Protein AF-R7I950-F1 (afdb_monomer_lite)

Secondary structure (DSSP, 8-state):
-PPPHHHHHHHHHHHHHHHHHH-GGGHHHHS--S-TT---HHHHHHHHTTS---HHHHHHHTT--HHHHHHHHTTT-SS-HHHHHHHHHHHHHHHHHHHTT-SSHHHHHHHHHHHHSS-HHHHTS-------

Foldseek 3Di:
DPDDPVVVVVVVVVVVVVVVVVDVVCCCVVPVPDPPQQDPLVVLCVVPLVPPDDCCRSQVVRVHGSVRSQVVVVVVDVDGSVVVSVVVVVVVLQVVCVVVVHPDSVVVQVVVCVVPVDGSVVVVDDDPDPDD

Sequence (132 aa):
MKPLAEWIELKEREALLCLLTMSPRFYPTLFDFSSPWKIDLLAFMEANFREDLTLEEFASYTGRSLATFKRDFAKISPLTPEKWLLAEDHRKVSDVYLEAGFRNRSHFSTTFRKRYGVTPAEAGREPESVSF

Radius of gyration: 26.27 Å; chains: 1; bounding box: 64×29×71 Å

pLDDT: mean 80.82, std 13.74, range [37.25, 94.62]

Structure (mmCIF, N/CA/C/O backbone):
data_AF-R7I950-F1
#
_entry.id   AF-R7I950-F1
#
loop_
_atom_site.group_PDB
_atom_site.id
_atom_site.type_symbol
_atom_site.label_atom_id
_atom_site.label_alt_id
_atom_site.label_comp_id
_atom_site.label_asym_id
_atom_site.label_entity_id
_atom_site.label_seq_id
_atom_site.pdbx_PDB_ins_code
_atom_site.Cartn_x
_atom_site.Cartn_y
_atom_site.Cartn_z
_atom_site.occupancy
_atom_site.B_iso_or_equiv
_atom_site.auth_seq_id
_atom_site.auth_comp_id
_atom_site.auth_asym_id
_atom_site.auth_atom_id
_atom_site.pdbx_PDB_model_num
ATOM 1 N N . MET A 1 1 ? 37.430 3.804 -26.944 1.00 62.44 1 MET A N 1
ATOM 2 C CA . MET A 1 1 ? 36.605 4.181 -28.111 1.00 62.44 1 MET A CA 1
ATOM 3 C C . MET A 1 1 ? 35.160 3.881 -27.746 1.00 62.44 1 MET A C 1
ATOM 5 O O . MET A 1 1 ? 34.881 2.741 -27.401 1.00 62.44 1 MET A O 1
ATOM 9 N N . LYS A 1 2 ? 34.284 4.888 -27.671 1.00 62.94 2 LYS A N 1
ATOM 10 C CA . LYS A 1 2 ? 32.861 4.664 -27.364 1.00 62.94 2 LYS A CA 1
ATOM 11 C C . LYS A 1 2 ? 32.219 4.061 -28.626 1.00 62.94 2 LYS A C 1
ATOM 13 O O . LYS A 1 2 ? 32.493 4.608 -29.696 1.00 62.94 2 LYS A O 1
ATOM 18 N N . PRO A 1 3 ? 31.469 2.948 -28.551 1.00 69.31 3 PRO A N 1
ATOM 19 C CA . PRO A 1 3 ? 30.866 2.370 -29.747 1.00 69.31 3 PRO A CA 1
ATOM 20 C C . PRO A 1 3 ? 29.923 3.389 -30.393 1.00 69.31 3 PRO A C 1
ATOM 22 O O . PRO A 1 3 ? 29.256 4.147 -29.684 1.00 69.31 3 PRO A O 1
ATOM 25 N N . LEU A 1 4 ? 29.901 3.431 -31.726 1.00 83.00 4 LEU A N 1
ATOM 26 C CA . LEU A 1 4 ? 28.976 4.285 -32.467 1.00 83.00 4 LEU A CA 1
ATOM 27 C C . LEU A 1 4 ? 27.542 3.849 -32.133 1.00 83.00 4 LEU A C 1
ATOM 29 O O . LEU A 1 4 ? 27.271 2.649 -32.099 1.00 83.00 4 LEU A O 1
ATOM 33 N N . ALA A 1 5 ? 26.642 4.798 -31.869 1.00 84.12 5 ALA A N 1
ATOM 34 C CA . ALA A 1 5 ? 25.273 4.507 -31.430 1.00 84.12 5 ALA A CA 1
ATOM 35 C C . ALA A 1 5 ? 24.535 3.558 -32.393 1.00 84.12 5 ALA A C 1
ATOM 37 O O . ALA A 1 5 ? 23.886 2.618 -31.948 1.00 84.12 5 ALA A O 1
ATOM 38 N N . GLU A 1 6 ? 24.755 3.727 -33.698 1.00 86.31 6 GLU A N 1
ATOM 39 C CA . GLU A 1 6 ? 24.222 2.855 -34.754 1.00 86.31 6 GLU A CA 1
ATOM 40 C C . GLU A 1 6 ? 24.645 1.387 -34.587 1.00 86.31 6 GLU A C 1
ATOM 42 O O . GLU A 1 6 ? 23.884 0.465 -34.868 1.00 86.31 6 GLU A O 1
ATOM 47 N N . TRP A 1 7 ? 25.864 1.153 -34.097 1.00 89.62 7 TRP A N 1
ATOM 48 C CA . TRP A 1 7 ? 26.398 -0.191 -33.884 1.00 89.62 7 T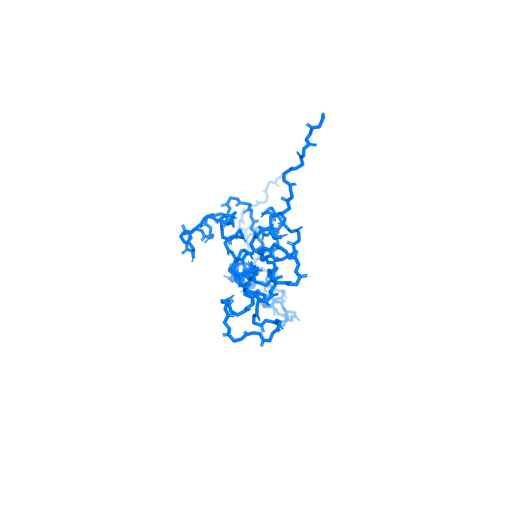RP A CA 1
ATOM 49 C C . TRP A 1 7 ? 25.753 -0.873 -32.677 1.00 89.62 7 TRP A C 1
ATOM 51 O O . TRP A 1 7 ? 25.539 -2.083 -32.688 1.00 89.62 7 TRP A O 1
ATOM 61 N N . ILE A 1 8 ? 25.437 -0.095 -31.640 1.00 91.31 8 ILE A N 1
ATOM 62 C CA . ILE A 1 8 ? 24.722 -0.578 -30.455 1.00 91.31 8 ILE A CA 1
ATOM 63 C C . ILE A 1 8 ? 23.283 -0.920 -30.839 1.00 91.31 8 ILE A C 1
ATOM 65 O O . ILE A 1 8 ? 22.847 -2.037 -30.585 1.00 91.31 8 ILE A O 1
ATOM 69 N N . GLU A 1 9 ? 22.593 -0.013 -31.530 1.00 91.94 9 GLU A N 1
ATOM 70 C CA . GLU A 1 9 ? 21.208 -0.209 -31.969 1.00 91.94 9 GLU A CA 1
ATOM 71 C C . GLU A 1 9 ? 21.065 -1.446 -32.870 1.00 91.94 9 GLU A C 1
ATOM 73 O O . GLU A 1 9 ? 20.154 -2.262 -32.700 1.00 91.94 9 GLU A O 1
ATOM 78 N N . LEU A 1 10 ? 22.019 -1.645 -33.787 1.00 94.50 10 LEU A N 1
ATOM 79 C CA . LEU A 1 10 ? 22.074 -2.844 -34.618 1.00 94.50 10 LEU A CA 1
ATOM 80 C C . LEU A 1 10 ? 22.183 -4.116 -33.765 1.00 94.50 10 LEU A C 1
ATOM 82 O O . LEU A 1 10 ? 21.439 -5.074 -33.982 1.00 94.50 10 LEU A O 1
ATOM 86 N N . LYS A 1 11 ? 23.094 -4.130 -32.785 1.00 93.12 11 LYS A N 1
ATOM 87 C CA . LYS A 1 11 ? 23.323 -5.303 -31.933 1.00 93.12 11 LYS A CA 1
ATOM 88 C C . LYS A 1 11 ? 22.171 -5.585 -30.979 1.00 93.12 11 LYS A C 1
ATOM 90 O O . LYS A 1 11 ? 21.858 -6.752 -30.753 1.00 93.12 11 LYS A O 1
ATOM 95 N N . GLU A 1 12 ? 21.503 -4.554 -30.479 1.00 92.69 12 GLU A N 1
ATOM 96 C CA . GLU A 1 12 ? 20.283 -4.696 -29.683 1.00 92.69 12 GLU A CA 1
ATOM 97 C C . GLU A 1 12 ? 19.174 -5.365 -30.496 1.00 92.69 12 GLU A C 1
ATOM 99 O O . GLU A 1 12 ? 18.567 -6.344 -30.053 1.00 92.69 12 GLU A O 1
ATOM 104 N N . ARG A 1 13 ? 18.951 -4.895 -31.726 1.00 92.88 13 ARG A N 1
ATOM 105 C CA . ARG A 1 13 ? 17.914 -5.443 -32.601 1.00 92.88 13 ARG A CA 1
ATOM 106 C C . ARG A 1 13 ? 18.198 -6.889 -33.009 1.00 92.88 13 ARG A C 1
ATOM 108 O O . ARG A 1 13 ? 17.282 -7.711 -32.988 1.00 92.88 13 ARG A O 1
ATOM 115 N N . GLU A 1 14 ? 19.449 -7.214 -33.338 1.00 94.38 14 GLU A N 1
ATOM 116 C CA . GLU A 1 14 ? 19.874 -8.594 -33.616 1.00 94.38 14 GLU A CA 1
ATOM 117 C C . GLU A 1 14 ? 19.635 -9.508 -32.408 1.00 94.38 14 GLU A C 1
ATOM 119 O O . GLU A 1 14 ? 19.060 -10.586 -32.556 1.00 94.38 14 GLU A O 1
ATOM 124 N N . ALA A 1 15 ? 20.016 -9.072 -31.204 1.00 92.81 15 ALA A N 1
ATOM 125 C CA . ALA A 1 15 ? 19.840 -9.858 -29.987 1.00 92.81 15 ALA A CA 1
ATOM 126 C C . ALA A 1 15 ? 18.359 -10.146 -29.690 1.00 92.81 15 ALA A C 1
ATOM 128 O O . ALA A 1 15 ? 18.003 -11.288 -29.394 1.00 92.81 15 ALA A O 1
ATOM 129 N N . LEU A 1 16 ? 17.485 -9.143 -29.827 1.00 92.38 16 LEU A N 1
ATOM 130 C CA . LEU A 1 16 ? 16.042 -9.309 -29.633 1.00 92.38 16 LEU A CA 1
ATOM 131 C C . LEU A 1 16 ? 15.439 -10.298 -30.638 1.00 92.38 16 LEU A C 1
ATOM 133 O O . LEU A 1 16 ? 14.677 -11.185 -30.248 1.00 92.38 16 LEU A O 1
ATOM 137 N N . LEU A 1 17 ? 15.809 -10.191 -31.917 1.00 92.12 17 LEU A N 1
ATOM 138 C CA . LEU A 1 17 ? 15.350 -11.114 -32.959 1.00 92.12 17 LEU A CA 1
ATOM 139 C C . LEU A 1 17 ? 15.834 -12.546 -32.707 1.00 92.12 17 LEU A C 1
ATOM 141 O O . LEU A 1 17 ? 15.052 -13.489 -32.843 1.00 92.12 17 LEU A O 1
ATOM 145 N N . CYS A 1 18 ? 17.088 -12.725 -32.291 1.00 94.25 18 CYS A N 1
ATOM 146 C CA . CYS A 1 18 ? 17.621 -14.034 -31.916 1.00 94.25 18 CYS A CA 1
ATOM 147 C C . CYS A 1 18 ? 16.820 -14.656 -30.766 1.00 94.25 18 CYS A C 1
ATOM 149 O O . CYS A 1 18 ? 16.380 -15.798 -30.868 1.00 94.25 18 CYS A O 1
ATOM 151 N N . LEU A 1 19 ? 16.559 -13.905 -29.694 1.00 92.00 19 LEU A N 1
ATOM 152 C CA . LEU A 1 19 ? 15.795 -14.415 -28.553 1.00 92.00 19 LEU A CA 1
ATOM 153 C C . LEU A 1 19 ? 14.363 -14.804 -28.947 1.00 92.00 19 LEU A C 1
ATOM 155 O O . LEU A 1 19 ? 13.894 -15.878 -28.573 1.00 92.00 19 LEU A O 1
ATOM 159 N N . LEU A 1 20 ? 13.693 -13.976 -29.751 1.00 89.44 20 LEU A N 1
ATOM 160 C CA . LEU A 1 20 ? 12.335 -14.247 -30.226 1.00 89.44 20 LEU A CA 1
ATOM 161 C C . LEU A 1 20 ? 12.238 -15.466 -31.148 1.00 89.44 20 LEU A C 1
ATOM 163 O O . LEU A 1 20 ? 11.268 -16.219 -31.075 1.00 89.44 20 LEU A O 1
ATOM 167 N N . THR A 1 21 ? 13.235 -15.664 -32.013 1.00 90.75 21 THR A N 1
ATOM 168 C CA . THR A 1 21 ? 13.270 -16.793 -32.958 1.00 90.75 21 THR A CA 1
ATOM 169 C C . THR A 1 21 ? 13.692 -18.099 -32.294 1.00 90.75 21 THR A C 1
ATOM 171 O O . THR A 1 21 ? 13.237 -19.164 -32.702 1.00 90.75 21 THR A O 1
ATOM 174 N N . MET A 1 22 ? 14.513 -18.038 -31.242 1.00 91.31 22 MET A N 1
ATOM 175 C CA . MET A 1 22 ? 14.948 -19.221 -30.499 1.00 91.31 22 MET A CA 1
ATOM 176 C C . MET A 1 22 ? 13.807 -19.904 -29.742 1.00 91.31 22 MET A C 1
ATOM 178 O O . MET A 1 22 ? 13.805 -21.129 -29.625 1.00 91.31 22 MET A O 1
ATOM 182 N N . SER A 1 23 ? 12.863 -19.147 -29.169 1.00 89.31 23 SER A N 1
ATOM 183 C CA . SER A 1 23 ? 11.715 -19.743 -28.481 1.00 89.31 23 SER A CA 1
ATOM 184 C C . SER A 1 23 ? 10.580 -18.744 -28.222 1.00 89.31 23 SER A C 1
ATOM 186 O O . SER A 1 23 ? 10.831 -17.669 -27.672 1.00 89.31 23 SER A O 1
ATOM 188 N N . PRO A 1 24 ? 9.309 -19.139 -28.443 1.00 83.12 24 PRO A N 1
ATOM 189 C CA . PRO A 1 24 ? 8.147 -18.326 -28.078 1.00 83.12 24 PRO A CA 1
ATOM 190 C C . PRO A 1 24 ? 8.076 -17.946 -26.590 1.00 83.12 24 PRO A C 1
ATOM 192 O O . PRO A 1 24 ? 7.411 -16.976 -26.237 1.00 83.12 24 PRO A O 1
ATOM 195 N N . ARG A 1 25 ? 8.785 -18.665 -25.705 1.00 84.00 25 ARG A N 1
ATOM 196 C CA . ARG A 1 25 ? 8.806 -18.401 -24.254 1.00 84.00 25 ARG A CA 1
ATOM 197 C C . ARG A 1 25 ? 9.364 -17.026 -23.875 1.00 84.00 25 ARG A C 1
ATOM 199 O O . ARG A 1 25 ? 9.146 -16.587 -22.755 1.00 84.00 25 ARG A O 1
ATOM 206 N N . PHE A 1 26 ? 10.102 -16.373 -24.773 1.00 83.12 26 PHE A N 1
ATOM 207 C CA . PHE A 1 26 ? 10.693 -15.061 -24.514 1.00 83.12 26 PHE A CA 1
ATOM 208 C C . PHE A 1 26 ? 9.737 -13.896 -24.803 1.00 83.12 26 PHE A C 1
ATOM 210 O O . PHE A 1 26 ? 9.994 -12.791 -24.330 1.00 83.12 26 PHE A O 1
ATOM 217 N N . TYR A 1 27 ? 8.624 -14.123 -25.516 1.00 78.50 27 TYR A N 1
ATOM 218 C CA . TYR A 1 27 ? 7.636 -13.077 -25.815 1.00 78.50 27 TYR A CA 1
ATOM 219 C C . TYR A 1 27 ? 7.084 -12.395 -24.556 1.00 78.50 27 TYR A C 1
ATOM 221 O O . TYR A 1 27 ? 7.147 -11.169 -24.496 1.00 78.50 27 TYR A O 1
ATOM 229 N N . PRO A 1 28 ? 6.602 -13.135 -23.536 1.00 78.56 28 PRO A N 1
ATOM 230 C CA . PRO A 1 28 ? 6.070 -12.508 -22.334 1.00 78.56 28 PRO A CA 1
ATOM 231 C C . PRO A 1 28 ? 7.120 -11.680 -21.599 1.00 78.56 28 PRO A C 1
ATOM 233 O O . PRO A 1 28 ? 6.793 -10.619 -21.114 1.00 78.56 28 PRO A O 1
ATOM 236 N N . THR A 1 29 ? 8.383 -12.111 -21.539 1.00 78.69 29 THR A N 1
ATOM 237 C CA . THR A 1 29 ? 9.431 -11.392 -20.791 1.00 78.69 29 THR A CA 1
ATOM 238 C C . THR A 1 29 ? 9.966 -10.163 -21.529 1.00 78.69 29 THR A C 1
ATOM 240 O O . THR A 1 29 ? 10.276 -9.161 -20.896 1.00 78.69 29 THR A O 1
ATOM 243 N N . LEU A 1 30 ? 10.101 -10.232 -22.857 1.00 80.62 30 LEU A N 1
ATOM 244 C CA . LEU A 1 30 ? 10.649 -9.138 -23.671 1.00 80.62 30 LEU A CA 1
ATOM 245 C C . LEU A 1 30 ? 9.609 -8.065 -24.016 1.00 80.62 30 LEU A C 1
ATOM 247 O O . LEU A 1 30 ? 9.982 -6.925 -24.279 1.00 80.62 30 LEU A O 1
ATOM 251 N N . PHE A 1 31 ? 8.325 -8.432 -24.029 1.00 78.69 31 PHE A N 1
ATOM 252 C CA . PHE A 1 31 ? 7.215 -7.563 -24.431 1.00 78.69 31 PHE A CA 1
ATOM 253 C C . PHE A 1 31 ? 6.155 -7.422 -23.325 1.00 78.69 31 PHE A C 1
ATOM 255 O O . PHE A 1 31 ? 4.990 -7.141 -23.616 1.00 78.69 31 PHE A O 1
ATOM 262 N N . ASP A 1 32 ? 6.544 -7.585 -22.053 1.00 68.19 32 ASP A N 1
ATOM 263 C CA . ASP A 1 32 ? 5.716 -7.180 -20.911 1.00 68.19 32 ASP A CA 1
ATOM 264 C C . ASP A 1 32 ? 5.718 -5.649 -20.797 1.00 68.19 32 ASP A C 1
ATOM 266 O O . ASP A 1 32 ? 6.512 -5.047 -20.076 1.00 68.19 32 ASP A O 1
ATOM 270 N N . PHE A 1 33 ? 4.838 -5.005 -21.565 1.00 62.47 33 PHE A N 1
ATOM 271 C CA . PHE A 1 33 ? 4.589 -3.563 -21.473 1.00 62.47 33 PHE A CA 1
ATOM 272 C C . PHE A 1 33 ? 3.489 -3.220 -20.467 1.00 62.47 33 PHE A C 1
ATOM 274 O O . PHE A 1 33 ? 3.031 -2.074 -20.415 1.00 62.47 33 PHE A O 1
ATOM 281 N N . SER A 1 34 ? 3.037 -4.195 -19.673 1.00 56.19 34 SER A N 1
ATOM 282 C CA . SER A 1 34 ? 2.239 -3.867 -18.504 1.00 56.19 34 SER A CA 1
ATOM 283 C C . SER A 1 34 ? 3.137 -3.107 -17.522 1.00 56.19 34 SER A C 1
ATOM 285 O O . SER A 1 34 ? 4.322 -3.401 -17.374 1.00 56.19 34 SER A O 1
ATOM 287 N N . SER A 1 35 ? 2.609 -2.066 -16.867 1.00 52.56 35 SER A N 1
ATOM 288 C CA . SER A 1 35 ? 3.310 -1.523 -15.699 1.00 52.56 35 SER A CA 1
ATOM 289 C C . SER A 1 35 ? 3.526 -2.692 -14.742 1.00 52.56 35 SER A C 1
ATOM 291 O O . SER A 1 35 ? 2.529 -3.332 -14.407 1.00 52.56 35 SER A O 1
ATOM 293 N N . PRO A 1 36 ? 4.770 -2.996 -14.336 1.00 54.69 36 PRO A N 1
ATOM 294 C CA . PRO A 1 36 ? 5.090 -4.265 -13.706 1.00 54.69 36 PRO A CA 1
ATOM 295 C C . PRO A 1 36 ? 4.164 -4.484 -12.515 1.00 54.69 36 PRO A C 1
ATOM 297 O O . PRO A 1 36 ? 4.190 -3.700 -11.571 1.00 54.69 36 PRO A O 1
ATOM 300 N N . TRP A 1 37 ? 3.319 -5.513 -12.597 1.00 51.50 37 TRP A N 1
ATOM 301 C CA . TRP A 1 37 ? 2.874 -6.305 -11.453 1.00 51.50 37 TRP A CA 1
ATOM 302 C C . TRP A 1 37 ? 2.435 -5.528 -10.206 1.00 51.50 37 TRP A C 1
ATOM 304 O O . TRP A 1 37 ? 2.707 -5.944 -9.080 1.00 51.50 37 TRP A O 1
ATOM 314 N N . LYS A 1 38 ? 1.736 -4.400 -10.361 1.00 57.16 38 LYS A N 1
ATOM 315 C CA . LYS A 1 38 ? 1.115 -3.746 -9.211 1.00 57.16 38 LYS A CA 1
ATOM 316 C C . LYS A 1 38 ? -0.031 -4.638 -8.755 1.00 57.16 38 LYS A C 1
ATOM 318 O O . LYS A 1 38 ? -1.133 -4.530 -9.285 1.00 57.16 38 LYS A O 1
ATOM 323 N N . ILE A 1 39 ? 0.242 -5.491 -7.765 1.00 63.59 39 ILE A N 1
ATOM 324 C CA . ILE A 1 39 ? -0.798 -6.121 -6.951 1.00 63.59 39 ILE A CA 1
ATOM 325 C C . ILE A 1 39 ? -1.785 -5.009 -6.585 1.00 63.59 39 ILE A C 1
ATOM 327 O O . ILE A 1 39 ? -1.363 -3.882 -6.260 1.00 63.59 39 ILE A O 1
ATOM 331 N N . ASP A 1 40 ? -3.077 -5.304 -6.743 1.00 81.25 40 ASP A N 1
ATOM 332 C CA . ASP A 1 40 ? -4.132 -4.365 -6.389 1.00 81.25 40 ASP A CA 1
ATOM 333 C C . ASP A 1 40 ? -3.920 -3.966 -4.931 1.00 81.25 40 ASP A C 1
ATOM 335 O O . ASP A 1 40 ? -3.934 -4.792 -4.018 1.00 81.25 40 ASP A O 1
ATOM 339 N N . LEU A 1 41 ? -3.616 -2.684 -4.756 1.00 87.62 41 LEU A N 1
ATOM 340 C CA . LEU A 1 41 ? -3.152 -2.143 -3.496 1.00 87.62 41 LEU A CA 1
ATOM 341 C C . LEU A 1 41 ? -4.255 -2.259 -2.447 1.00 87.62 41 LEU A C 1
ATOM 343 O O . LEU A 1 41 ? -3.963 -2.638 -1.316 1.00 87.62 41 LEU A O 1
ATOM 347 N N . LEU A 1 42 ? -5.507 -1.977 -2.825 1.00 87.38 42 LEU A N 1
ATOM 348 C CA . LEU A 1 42 ? -6.621 -2.058 -1.889 1.00 87.38 42 LEU A CA 1
ATOM 349 C C . LEU A 1 42 ? -6.904 -3.512 -1.529 1.00 87.38 42 LEU A C 1
ATOM 351 O O . LEU A 1 42 ? -6.984 -3.823 -0.348 1.00 87.38 42 LEU A O 1
ATOM 355 N N . ALA A 1 43 ? -6.945 -4.406 -2.520 1.00 87.25 43 ALA A N 1
ATOM 356 C CA . ALA A 1 43 ? -7.179 -5.826 -2.265 1.00 87.25 43 ALA A CA 1
ATOM 357 C C . ALA A 1 43 ? -6.087 -6.441 -1.371 1.00 87.25 43 ALA A C 1
ATOM 359 O O . ALA A 1 43 ? -6.381 -7.231 -0.476 1.00 87.25 43 ALA A O 1
ATOM 360 N N . PHE A 1 44 ? -4.820 -6.060 -1.574 1.00 89.88 44 PHE A N 1
ATOM 361 C CA . PHE A 1 44 ? -3.726 -6.502 -0.711 1.00 89.88 44 PHE A CA 1
ATOM 362 C C . PHE A 1 44 ? -3.869 -5.957 0.713 1.00 89.88 44 PHE A C 1
ATOM 364 O O . PHE A 1 44 ? -3.678 -6.704 1.669 1.00 89.88 44 PHE A O 1
ATOM 371 N N . MET A 1 45 ? -4.233 -4.682 0.874 1.00 91.50 45 MET A N 1
ATOM 372 C CA . MET A 1 45 ? -4.478 -4.108 2.198 1.00 91.50 45 MET A CA 1
ATOM 373 C C . MET A 1 45 ? -5.666 -4.779 2.900 1.00 91.50 45 MET A C 1
ATOM 375 O O . MET A 1 45 ? -5.540 -5.161 4.055 1.00 91.50 45 MET A O 1
ATOM 379 N N . GLU A 1 46 ? -6.783 -5.006 2.210 1.00 89.62 46 GLU A N 1
ATOM 380 C CA . GLU A 1 46 ? -7.960 -5.707 2.746 1.00 89.62 46 GLU A CA 1
ATOM 381 C C . GLU A 1 46 ? -7.667 -7.157 3.141 1.00 89.62 46 GLU A C 1
ATOM 383 O O . GLU A 1 46 ? -8.233 -7.663 4.109 1.00 89.62 46 GLU A O 1
ATOM 388 N N . ALA A 1 47 ? -6.762 -7.828 2.430 1.00 87.94 47 ALA A N 1
ATOM 389 C CA . ALA A 1 47 ? -6.355 -9.184 2.772 1.00 87.94 47 ALA A CA 1
ATOM 390 C C . ALA A 1 47 ? -5.382 -9.242 3.964 1.00 87.94 47 ALA A C 1
ATOM 392 O O . ALA A 1 47 ? -5.379 -10.242 4.677 1.00 87.94 47 ALA A O 1
ATOM 393 N N . ASN A 1 48 ? -4.577 -8.195 4.189 1.00 88.50 48 ASN A N 1
ATOM 394 C CA . ASN A 1 48 ? -3.434 -8.241 5.112 1.00 88.50 48 ASN A CA 1
ATOM 395 C C . ASN A 1 48 ? -3.463 -7.179 6.229 1.00 88.50 48 ASN A C 1
ATOM 397 O O . ASN A 1 48 ? -2.505 -7.091 6.984 1.00 88.50 48 ASN A O 1
ATOM 401 N N . PHE A 1 49 ? -4.529 -6.385 6.400 1.00 88.31 49 PHE A N 1
ATOM 402 C CA . PHE A 1 49 ? -4.600 -5.336 7.443 1.00 88.31 49 PHE A CA 1
ATOM 403 C C . PHE A 1 49 ? -4.501 -5.849 8.892 1.00 88.31 49 PHE A C 1
ATOM 405 O O . PHE A 1 49 ? -4.409 -5.043 9.812 1.00 88.31 49 PHE A O 1
ATOM 412 N N . ARG A 1 50 ? -4.578 -7.170 9.095 1.00 82.50 50 ARG A N 1
ATOM 413 C CA . ARG A 1 50 ? -4.436 -7.853 10.393 1.00 82.50 50 ARG A CA 1
ATOM 414 C C . ARG A 1 50 ? -3.026 -8.337 10.678 1.00 82.50 50 ARG A C 1
ATOM 416 O O . ARG A 1 50 ? -2.733 -8.704 11.811 1.00 82.50 50 ARG A O 1
ATOM 423 N N . GLU A 1 51 ? -2.212 -8.421 9.639 1.00 82.75 51 GLU A N 1
ATOM 424 C CA . GLU A 1 51 ? -0.814 -8.761 9.792 1.00 82.75 51 GLU A CA 1
ATOM 425 C C . GLU A 1 51 ? -0.107 -7.559 10.420 1.00 82.75 51 GLU A C 1
ATOM 427 O O . GLU A 1 51 ? -0.465 -6.409 10.147 1.00 82.75 51 GLU A O 1
ATOM 432 N N . ASP A 1 52 ? 0.891 -7.821 11.260 1.00 83.44 52 ASP A N 1
ATOM 433 C CA . ASP A 1 52 ? 1.718 -6.786 11.889 1.00 83.44 52 ASP A CA 1
ATOM 434 C C . ASP A 1 52 ? 2.708 -6.214 10.861 1.00 83.44 52 ASP A C 1
ATOM 436 O O . ASP A 1 52 ? 3.916 -6.429 10.928 1.00 83.44 52 ASP A O 1
ATOM 440 N N . LEU A 1 53 ? 2.156 -5.577 9.824 1.00 87.25 53 LEU A N 1
ATOM 441 C CA . LEU A 1 53 ? 2.884 -4.994 8.708 1.00 87.25 53 LEU A CA 1
ATOM 442 C C . LEU A 1 53 ? 2.956 -3.480 8.850 1.00 87.25 53 LEU A C 1
ATOM 444 O O . LEU A 1 53 ? 1.953 -2.771 8.971 1.00 87.25 53 LEU A O 1
ATOM 448 N N . THR A 1 54 ? 4.169 -2.971 8.715 1.00 91.69 54 THR A N 1
ATOM 449 C CA . THR A 1 54 ? 4.441 -1.546 8.560 1.00 91.69 54 THR A CA 1
ATOM 450 C C . THR A 1 54 ? 3.957 -1.037 7.199 1.00 91.69 54 THR A C 1
ATOM 452 O O . THR A 1 54 ? 3.782 -1.785 6.231 1.00 91.69 54 THR A O 1
ATOM 455 N N . LEU A 1 55 ? 3.771 0.280 7.070 1.00 91.94 55 LEU A N 1
ATOM 456 C CA . LEU A 1 55 ? 3.419 0.877 5.777 1.00 91.94 55 LEU A CA 1
ATOM 457 C C . LEU A 1 55 ? 4.516 0.697 4.727 1.00 91.94 55 LEU A C 1
ATOM 459 O O . LEU A 1 55 ? 4.226 0.609 3.532 1.00 91.94 55 LEU A O 1
ATOM 463 N N . GLU A 1 56 ? 5.768 0.653 5.163 1.00 90.81 56 GLU A N 1
ATOM 464 C CA . GLU A 1 56 ? 6.926 0.356 4.336 1.00 90.81 56 GLU A CA 1
ATOM 465 C C . GLU A 1 56 ? 6.835 -1.057 3.747 1.00 90.81 56 GLU A C 1
ATOM 467 O O . GLU A 1 56 ? 7.120 -1.241 2.562 1.00 90.81 56 GLU A O 1
ATOM 472 N N . GLU A 1 57 ? 6.365 -2.036 4.521 1.00 88.44 57 GLU A N 1
ATOM 473 C CA . GLU A 1 57 ? 6.130 -3.404 4.052 1.00 88.44 57 GLU A CA 1
ATOM 474 C C . GLU A 1 57 ? 4.936 -3.487 3.098 1.00 88.44 57 GLU A C 1
ATOM 476 O O . GLU A 1 57 ? 5.070 -4.068 2.022 1.00 88.44 57 GLU A O 1
ATOM 481 N N . PHE A 1 58 ? 3.812 -2.823 3.395 1.00 90.50 58 PHE A N 1
ATOM 482 C CA . PHE A 1 58 ? 2.695 -2.705 2.443 1.00 90.50 58 PHE A CA 1
ATOM 483 C C . PHE A 1 58 ? 3.135 -2.095 1.105 1.00 90.50 58 PHE A C 1
ATOM 485 O O . PHE A 1 58 ? 2.744 -2.560 0.028 1.00 90.50 58 PHE A O 1
ATOM 492 N N . ALA A 1 59 ? 3.973 -1.059 1.148 1.00 89.31 59 ALA A N 1
ATOM 493 C CA . ALA A 1 59 ? 4.535 -0.458 -0.052 1.00 89.31 59 ALA A CA 1
ATOM 494 C C . ALA A 1 59 ? 5.438 -1.454 -0.799 1.00 89.31 59 ALA A C 1
ATOM 496 O O . ALA A 1 59 ? 5.250 -1.668 -1.998 1.00 89.31 59 ALA A O 1
ATOM 497 N N . SER A 1 60 ? 6.351 -2.113 -0.082 1.00 85.88 60 SER A N 1
ATOM 498 C CA . SER A 1 60 ? 7.286 -3.099 -0.629 1.00 85.88 60 SER A CA 1
ATOM 499 C C . SER A 1 60 ? 6.569 -4.272 -1.306 1.00 85.88 60 SER A C 1
ATOM 501 O O . SER A 1 60 ? 6.812 -4.547 -2.483 1.00 85.88 60 SER A O 1
ATOM 503 N N . TYR A 1 61 ? 5.610 -4.904 -0.622 1.00 83.81 61 TYR A N 1
ATOM 504 C CA . TYR A 1 61 ? 4.862 -6.049 -1.149 1.00 83.81 61 TYR A CA 1
ATOM 505 C C . TYR A 1 61 ? 3.987 -5.696 -2.345 1.00 83.81 61 TYR A C 1
ATOM 507 O O . TYR A 1 61 ? 3.768 -6.530 -3.218 1.00 83.81 61 TYR A O 1
ATOM 515 N N . THR A 1 62 ? 3.534 -4.447 -2.437 1.00 86.12 62 THR A N 1
ATOM 516 C CA . THR A 1 62 ? 2.772 -3.967 -3.594 1.00 86.12 62 THR A CA 1
ATOM 517 C C . THR A 1 62 ? 3.664 -3.385 -4.701 1.00 86.12 62 THR A C 1
ATOM 519 O O . THR A 1 62 ? 3.150 -2.771 -5.640 1.00 86.12 62 THR A O 1
ATOM 522 N N . GLY A 1 63 ? 4.989 -3.560 -4.617 1.00 82.88 63 GLY A N 1
ATOM 523 C CA . GLY A 1 63 ? 5.950 -3.138 -5.641 1.00 82.88 63 GLY A CA 1
ATOM 524 C C . GLY A 1 63 ? 6.108 -1.619 -5.751 1.00 82.88 63 GLY A C 1
ATOM 525 O O . GLY A 1 63 ? 6.316 -1.084 -6.843 1.00 82.88 63 GLY A O 1
ATOM 526 N N . ARG A 1 64 ? 5.941 -0.889 -4.644 1.00 86.31 64 ARG A N 1
ATOM 527 C CA . ARG A 1 64 ? 5.923 0.579 -4.603 1.00 86.31 64 ARG A CA 1
ATOM 528 C C . ARG A 1 64 ? 6.928 1.109 -3.583 1.00 86.31 64 ARG A C 1
ATOM 530 O O . ARG A 1 64 ? 7.112 0.556 -2.508 1.00 86.31 64 ARG A O 1
ATOM 537 N N . SER A 1 65 ? 7.530 2.261 -3.877 1.00 92.38 65 SER A N 1
ATOM 538 C CA . SER A 1 65 ? 8.139 3.071 -2.816 1.00 92.38 65 SER A CA 1
ATOM 539 C C . SER A 1 65 ? 7.050 3.628 -1.895 1.00 92.38 65 SER A C 1
ATOM 541 O O . SER A 1 65 ? 5.928 3.855 -2.354 1.00 92.38 65 SER A O 1
ATOM 543 N N . LEU A 1 66 ? 7.372 3.934 -0.634 1.00 91.81 66 LEU A N 1
ATOM 544 C CA . LEU A 1 66 ? 6.404 4.487 0.328 1.00 91.81 66 LEU A CA 1
ATOM 545 C C . LEU A 1 66 ? 5.680 5.736 -0.210 1.00 91.81 66 LEU A C 1
ATOM 547 O O . LEU A 1 66 ? 4.460 5.857 -0.108 1.00 91.81 66 LEU A O 1
ATOM 551 N N . ALA A 1 67 ? 6.413 6.647 -0.856 1.00 93.31 67 ALA A N 1
ATOM 552 C CA . ALA A 1 67 ? 5.829 7.837 -1.475 1.00 93.31 67 ALA A CA 1
ATOM 553 C C . ALA A 1 67 ? 4.857 7.488 -2.618 1.00 93.31 67 ALA A C 1
ATOM 555 O O . ALA A 1 67 ? 3.788 8.089 -2.742 1.00 93.31 67 ALA A O 1
ATOM 556 N N . THR A 1 68 ? 5.200 6.494 -3.445 1.00 91.25 68 THR A N 1
ATOM 557 C CA . THR A 1 68 ? 4.321 6.020 -4.524 1.00 91.25 68 THR A CA 1
ATOM 558 C C . THR A 1 68 ? 3.090 5.320 -3.970 1.00 91.25 68 THR A C 1
ATOM 560 O O . THR A 1 68 ? 2.000 5.555 -4.479 1.00 91.25 68 THR A O 1
ATOM 563 N N . PHE A 1 69 ? 3.248 4.520 -2.917 1.00 93.12 69 PHE A N 1
ATOM 564 C CA . PHE A 1 69 ? 2.162 3.855 -2.209 1.00 93.12 69 PHE A CA 1
ATOM 565 C C . PHE A 1 69 ? 1.153 4.864 -1.658 1.00 93.12 69 PHE A C 1
ATOM 567 O O . PHE A 1 69 ? -0.017 4.801 -2.021 1.00 93.12 69 PHE A O 1
ATOM 574 N N . LYS A 1 70 ? 1.603 5.870 -0.893 1.00 94.62 70 LYS A N 1
ATOM 575 C CA . LYS A 1 70 ? 0.723 6.921 -0.350 1.00 94.62 70 LYS A CA 1
ATOM 576 C C . LYS A 1 70 ? -0.010 7.692 -1.454 1.00 94.62 70 LYS A C 1
ATOM 578 O O . LYS A 1 70 ? -1.209 7.936 -1.350 1.00 94.62 70 LYS A O 1
ATOM 583 N N . ARG A 1 71 ? 0.693 8.035 -2.540 1.00 93.75 71 ARG A N 1
ATOM 584 C CA . ARG A 1 71 ? 0.107 8.729 -3.699 1.00 93.75 71 ARG A CA 1
ATOM 585 C C . ARG A 1 71 ? -0.908 7.871 -4.456 1.00 93.75 71 ARG A C 1
ATOM 587 O O . ARG A 1 71 ? -1.908 8.405 -4.920 1.00 93.75 71 ARG A O 1
ATOM 594 N N . ASP A 1 72 ? -0.637 6.581 -4.640 1.00 91.25 72 ASP A N 1
ATOM 595 C CA . ASP A 1 72 ? -1.557 5.667 -5.320 1.00 91.25 72 ASP A CA 1
ATOM 596 C C . ASP A 1 72 ? -2.778 5.360 -4.438 1.00 91.25 72 ASP A C 1
ATOM 598 O O . ASP A 1 72 ? -3.893 5.365 -4.952 1.00 91.25 72 ASP A O 1
ATOM 602 N N . PHE A 1 73 ? -2.601 5.200 -3.122 1.00 93.94 73 PHE A N 1
ATOM 603 C CA . PHE A 1 73 ? -3.702 5.006 -2.172 1.00 93.94 73 PHE A CA 1
ATOM 604 C C . PHE A 1 73 ? -4.663 6.201 -2.130 1.00 93.94 73 PHE A C 1
ATOM 606 O O . PHE A 1 73 ? -5.878 6.028 -2.137 1.00 93.94 73 PHE A O 1
ATOM 613 N N . ALA A 1 74 ? -4.137 7.428 -2.181 1.00 94.00 74 ALA A N 1
ATOM 614 C CA . ALA A 1 74 ? -4.957 8.642 -2.203 1.00 94.00 74 ALA A CA 1
ATOM 615 C C . ALA A 1 74 ? -5.883 8.749 -3.435 1.00 94.00 74 ALA A C 1
ATOM 617 O O . ALA A 1 74 ? -6.822 9.540 -3.430 1.00 94.00 74 ALA A O 1
ATOM 618 N N . LYS A 1 75 ? -5.631 7.978 -4.504 1.00 92.44 75 LYS A N 1
ATOM 619 C CA . LYS A 1 75 ? -6.511 7.926 -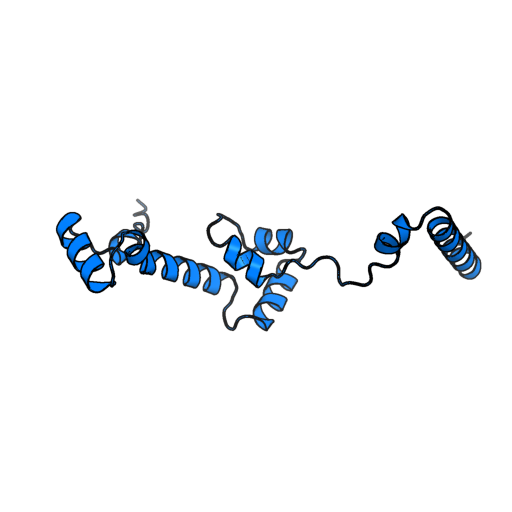5.687 1.00 92.44 75 LYS A CA 1
ATOM 620 C C . LYS A 1 75 ? -7.718 7.012 -5.485 1.00 92.44 75 LYS A C 1
ATOM 622 O O . LYS A 1 75 ? -8.697 7.155 -6.209 1.00 92.44 75 LYS A O 1
ATOM 627 N N . ILE A 1 76 ? -7.624 6.058 -4.559 1.00 91.12 76 ILE A N 1
ATOM 628 C CA . ILE A 1 76 ? -8.620 4.996 -4.359 1.00 91.12 76 ILE A CA 1
ATOM 629 C C . ILE A 1 76 ? -9.359 5.118 -3.023 1.00 91.12 76 ILE A C 1
ATOM 631 O O . ILE A 1 76 ? -10.431 4.546 -2.868 1.00 91.12 76 ILE A O 1
ATOM 635 N N . SER A 1 77 ? -8.819 5.878 -2.069 1.00 90.88 77 SER A N 1
ATOM 636 C CA . SER A 1 77 ? -9.417 6.089 -0.754 1.00 90.88 77 SER A CA 1
ATOM 637 C C . SER A 1 77 ? -9.358 7.566 -0.357 1.00 90.88 77 SER A C 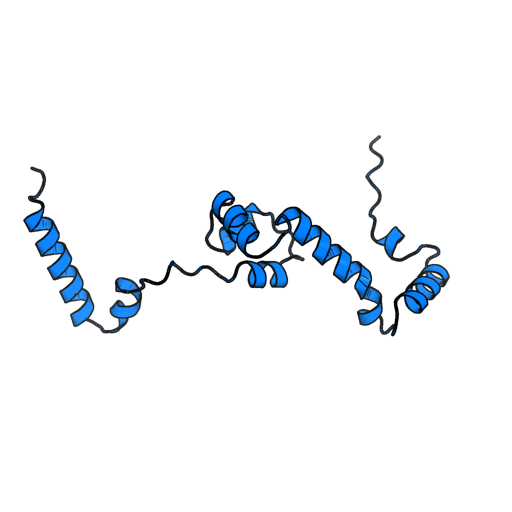1
ATOM 639 O O . SER A 1 77 ? -8.341 8.222 -0.587 1.00 90.88 77 SER A O 1
ATOM 641 N N . PRO A 1 78 ? -10.415 8.104 0.280 1.00 91.25 78 PRO A N 1
ATOM 642 C CA . PRO A 1 78 ? -10.393 9.447 0.857 1.00 91.25 78 PRO A CA 1
ATOM 643 C C . PRO A 1 78 ? -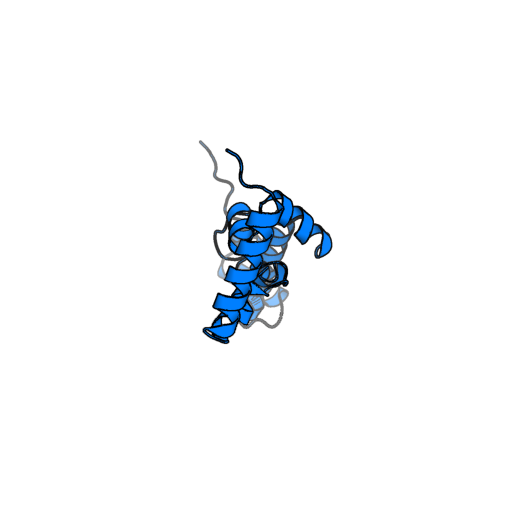9.588 9.527 2.168 1.00 91.25 78 PRO A C 1
ATOM 645 O O . PRO A 1 78 ? -9.355 10.621 2.680 1.00 91.25 78 PRO A O 1
ATOM 648 N N . LEU A 1 79 ? -9.199 8.387 2.750 1.00 93.31 79 LEU A N 1
ATOM 649 C CA . LEU A 1 79 ? -8.400 8.318 3.974 1.00 93.31 79 LEU A CA 1
ATOM 650 C C . LEU A 1 79 ? -6.908 8.191 3.649 1.00 93.31 79 LEU A C 1
ATOM 652 O O . LEU A 1 79 ? -6.525 7.800 2.549 1.00 93.31 79 LEU A O 1
ATOM 656 N N . THR A 1 80 ? -6.051 8.480 4.630 1.00 94.06 80 THR A N 1
ATOM 657 C CA . THR A 1 80 ? -4.645 8.059 4.548 1.00 94.06 80 THR A CA 1
ATOM 658 C C . THR A 1 80 ? -4.541 6.561 4.854 1.00 94.06 80 THR A C 1
ATOM 660 O O . THR A 1 80 ? -5.413 6.044 5.561 1.00 94.06 80 THR A O 1
ATOM 663 N N . PRO A 1 81 ? -3.504 5.853 4.369 1.00 93.62 81 PRO A N 1
ATOM 664 C CA . PRO A 1 81 ? -3.324 4.432 4.664 1.00 93.62 81 PRO A CA 1
ATOM 665 C C . PRO A 1 81 ? -3.349 4.118 6.166 1.00 93.62 81 PRO A C 1
ATOM 667 O O . PRO A 1 81 ? -4.014 3.176 6.581 1.00 93.62 81 PRO A O 1
ATOM 670 N N . GLU A 1 82 ? -2.714 4.960 6.990 1.00 92.88 82 GLU A N 1
ATOM 671 C CA . GLU A 1 82 ? -2.691 4.832 8.453 1.00 92.88 82 GLU A CA 1
ATOM 672 C C . GLU A 1 82 ? -4.111 4.874 9.040 1.00 92.88 82 GLU A C 1
ATOM 674 O O . GLU A 1 82 ? -4.505 4.025 9.836 1.00 92.88 82 GLU A O 1
ATOM 679 N N . LYS A 1 83 ? -4.911 5.865 8.623 1.00 91.56 83 LYS A N 1
ATOM 680 C CA . LYS A 1 83 ? -6.289 6.031 9.105 1.00 91.56 83 LYS A CA 1
ATOM 681 C C . LYS A 1 83 ? -7.209 4.925 8.611 1.00 91.56 83 LYS A C 1
ATOM 683 O O . LYS A 1 83 ? -8.159 4.580 9.305 1.00 91.56 83 LYS A O 1
ATOM 688 N N . TRP A 1 84 ? -6.957 4.411 7.412 1.00 94.56 84 TRP A N 1
ATOM 689 C CA . TRP A 1 84 ? -7.730 3.315 6.848 1.00 94.56 84 TRP A CA 1
ATOM 690 C C . TRP A 1 84 ? -7.497 2.015 7.623 1.00 94.56 84 TRP A C 1
ATOM 692 O O . TRP A 1 84 ? -8.473 1.378 8.003 1.00 94.56 84 TRP A O 1
ATOM 702 N N . LEU A 1 85 ? -6.241 1.688 7.954 1.00 89.88 85 LEU A N 1
ATOM 703 C CA . LEU A 1 85 ? -5.903 0.508 8.763 1.00 89.88 85 LEU A CA 1
ATOM 704 C C . LEU A 1 85 ? -6.603 0.544 10.130 1.00 89.88 85 LEU A C 1
ATOM 706 O O . LEU A 1 85 ? -7.268 -0.416 10.507 1.00 89.88 85 LEU A O 1
ATOM 710 N N . LEU A 1 86 ? -6.552 1.690 10.819 1.00 85.50 86 LEU A N 1
ATOM 711 C CA . LEU A 1 86 ? -7.254 1.880 12.095 1.00 85.50 86 LEU A CA 1
ATOM 712 C C . LEU A 1 86 ? -8.776 1.720 11.954 1.00 85.50 86 LEU A C 1
ATOM 714 O O . LEU A 1 86 ? -9.433 1.130 12.809 1.00 85.50 86 LEU A O 1
ATOM 718 N N . ALA A 1 87 ? -9.360 2.264 10.884 1.00 85.44 87 ALA A N 1
ATOM 719 C CA . ALA A 1 87 ? -10.800 2.190 10.665 1.00 85.44 87 ALA A CA 1
ATOM 720 C C . ALA A 1 87 ? -11.278 0.754 10.401 1.00 85.44 87 ALA A C 1
ATOM 722 O O . ALA A 1 87 ? -12.317 0.359 10.937 1.00 85.44 87 ALA A O 1
ATOM 723 N N . GLU A 1 88 ? -10.541 -0.018 9.602 1.00 85.00 88 GLU A N 1
ATOM 724 C CA . GLU A 1 88 ? -10.890 -1.409 9.292 1.00 85.00 88 GLU A CA 1
ATOM 725 C C . GLU A 1 88 ? -10.687 -2.345 10.487 1.00 85.00 88 GLU A C 1
ATOM 727 O O . GLU A 1 88 ? -11.540 -3.198 10.753 1.00 85.00 88 GLU A O 1
ATOM 732 N N . ASP A 1 89 ? -9.639 -2.127 11.282 1.00 79.31 89 ASP A N 1
ATOM 733 C CA . ASP A 1 89 ? -9.433 -2.884 12.515 1.00 79.31 89 ASP A CA 1
ATOM 734 C C . ASP A 1 89 ? -10.584 -2.655 13.517 1.00 79.31 89 ASP A C 1
ATOM 736 O O . ASP A 1 89 ? -11.245 -3.596 13.972 1.00 79.31 89 ASP A O 1
ATOM 740 N N . HIS A 1 90 ? -10.961 -1.392 13.755 1.00 73.62 90 HIS A N 1
ATOM 741 C CA . HIS A 1 90 ? -12.088 -1.058 14.631 1.00 73.62 90 HIS A CA 1
ATOM 742 C C . HIS A 1 90 ? -13.443 -1.569 14.125 1.00 73.62 90 HIS A C 1
ATOM 744 O O . HIS A 1 90 ? -14.279 -1.984 14.937 1.00 73.62 90 HIS A O 1
ATOM 750 N N . ARG A 1 91 ? -13.692 -1.549 12.808 1.00 71.38 91 ARG A N 1
ATOM 751 C CA . ARG A 1 91 ? -14.926 -2.106 12.227 1.00 71.38 91 ARG A CA 1
ATOM 752 C C . ARG A 1 91 ? -15.062 -3.578 12.573 1.00 71.38 91 ARG A C 1
ATOM 754 O O . ARG A 1 91 ? -16.109 -3.978 13.081 1.00 71.38 91 ARG A O 1
ATOM 761 N N . LYS A 1 92 ? -13.997 -4.363 12.411 1.00 68.25 92 LYS A N 1
ATOM 762 C CA . LYS A 1 92 ? -14.068 -5.794 12.695 1.00 68.25 92 LYS A CA 1
ATOM 763 C C . LYS A 1 92 ? -14.116 -6.108 14.190 1.00 68.25 92 LYS A C 1
ATOM 765 O O . LYS A 1 92 ? -14.886 -6.985 14.575 1.00 68.25 92 LYS A O 1
ATOM 770 N N . VAL A 1 93 ? -13.421 -5.349 15.047 1.00 65.25 93 VAL A N 1
ATOM 771 C CA . VAL A 1 93 ? -13.623 -5.423 16.513 1.00 65.25 93 VAL A CA 1
ATOM 772 C C . VAL A 1 93 ? -15.091 -5.167 16.865 1.00 65.25 93 VAL A C 1
ATOM 774 O O . VAL A 1 93 ? -15.676 -5.860 17.700 1.00 65.25 93 VAL A O 1
ATOM 777 N N . SER A 1 94 ? -15.726 -4.213 16.182 1.00 68.50 94 SER A N 1
ATOM 778 C CA . SER A 1 94 ? -17.143 -3.927 16.382 1.00 68.50 94 SER A CA 1
ATOM 779 C C . SER A 1 94 ? -18.077 -5.027 15.869 1.00 68.50 94 SER A C 1
ATOM 781 O O . SER A 1 94 ? -19.206 -5.064 16.350 1.00 68.50 94 SER A O 1
ATOM 783 N N . ASP A 1 95 ? -17.608 -5.923 14.986 1.00 73.31 95 ASP A N 1
ATOM 784 C CA . ASP A 1 95 ? -18.344 -7.036 14.361 1.00 73.31 95 ASP A CA 1
ATOM 785 C C . ASP A 1 95 ? -18.110 -8.414 15.002 1.00 73.31 95 ASP A C 1
ATOM 787 O O . ASP A 1 95 ? -18.782 -9.382 14.644 1.00 73.31 95 ASP A O 1
ATOM 791 N N . VAL A 1 96 ? -17.273 -8.499 16.044 1.00 77.31 96 VAL A N 1
ATOM 792 C CA . VAL A 1 96 ? -17.038 -9.731 16.832 1.00 77.31 96 VAL A CA 1
ATOM 793 C C . VAL A 1 96 ? -18.345 -10.355 17.352 1.00 77.31 96 VAL A C 1
ATOM 795 O O . VAL A 1 96 ? -18.444 -11.569 17.527 1.00 77.31 96 VAL A O 1
ATOM 798 N N . TYR A 1 97 ? -19.397 -9.553 17.552 1.00 78.75 97 TYR A N 1
ATOM 799 C CA . TYR A 1 97 ? -20.716 -10.058 17.942 1.00 78.75 97 TYR A CA 1
ATOM 800 C C . TYR A 1 97 ? -21.322 -11.032 16.924 1.00 78.75 97 TYR A C 1
ATOM 802 O O . TYR A 1 97 ? -21.992 -11.981 17.332 1.00 78.75 97 TYR A O 1
ATOM 810 N N . LEU A 1 98 ? -21.097 -10.816 15.624 1.00 79.50 98 LEU A N 1
ATOM 811 C CA . LEU A 1 98 ? -21.615 -11.681 14.564 1.00 79.50 98 LEU A CA 1
ATOM 812 C C . LEU A 1 98 ? -20.916 -13.042 14.595 1.00 79.50 98 LEU A C 1
ATOM 814 O O . LEU A 1 98 ? -21.589 -14.070 14.563 1.00 79.50 98 LEU A O 1
ATOM 818 N N . GLU A 1 99 ? -19.587 -13.049 14.739 1.00 77.50 99 GLU A N 1
ATOM 819 C CA . GLU A 1 99 ? -18.781 -14.273 14.866 1.00 77.50 99 GLU A CA 1
ATOM 820 C C . GLU A 1 99 ? -19.152 -15.067 16.130 1.00 77.50 99 GLU A C 1
ATOM 822 O O . GLU A 1 99 ? -19.213 -16.295 1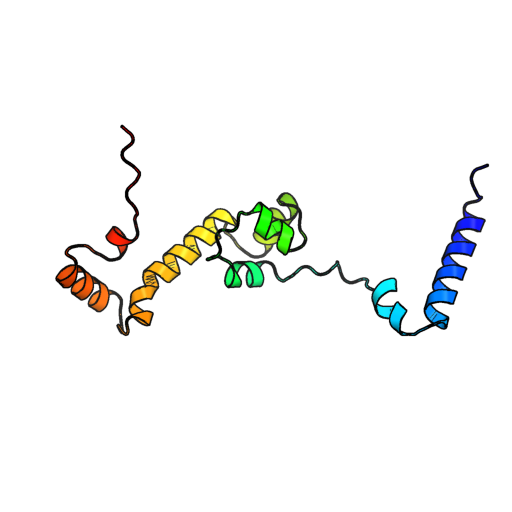6.110 1.00 77.50 99 GLU A O 1
ATOM 827 N N . ALA A 1 100 ? -19.506 -14.371 17.213 1.00 76.56 100 ALA A N 1
ATOM 828 C CA . ALA A 1 100 ? -19.997 -14.977 18.448 1.00 76.56 100 ALA A CA 1
ATOM 829 C C . ALA A 1 100 ? -21.466 -15.468 18.374 1.00 76.56 100 ALA A C 1
ATOM 831 O O . ALA A 1 100 ? -22.019 -15.902 19.386 1.00 76.56 100 ALA A O 1
ATOM 832 N N . GLY A 1 101 ? -22.120 -15.393 17.207 1.00 80.00 101 GLY A N 1
ATOM 833 C CA . GLY A 1 101 ? -23.482 -15.894 16.979 1.00 80.00 101 GLY A CA 1
ATOM 834 C C . GLY A 1 101 ? -24.605 -14.947 17.417 1.00 80.00 101 GLY A C 1
ATOM 835 O O . GLY A 1 101 ? -25.774 -15.343 17.473 1.00 80.00 101 GLY A O 1
ATOM 836 N N . PHE A 1 102 ? -24.295 -13.686 17.729 1.00 82.25 102 PHE A N 1
ATOM 837 C CA . PHE A 1 102 ? -25.296 -12.694 18.108 1.00 82.25 102 PHE A CA 1
ATOM 838 C C . PHE A 1 102 ? -25.868 -12.003 16.869 1.00 82.25 102 PHE A C 1
ATOM 840 O O . PHE A 1 102 ? -25.148 -11.512 16.009 1.00 82.25 102 PHE A O 1
ATOM 847 N N . ARG A 1 103 ? -27.199 -11.873 16.814 1.00 80.44 103 ARG A N 1
ATOM 848 C CA . ARG A 1 103 ? -27.891 -11.196 15.701 1.00 80.44 103 ARG A CA 1
ATOM 849 C C . ARG A 1 103 ? -27.700 -9.678 15.682 1.00 80.44 103 ARG A C 1
ATOM 851 O O . ARG A 1 103 ? -27.932 -9.054 14.654 1.00 80.44 103 ARG A O 1
ATOM 858 N N . ASN A 1 104 ? -27.372 -9.065 16.820 1.00 81.75 104 ASN A N 1
ATOM 859 C CA . ASN A 1 104 ? -27.159 -7.623 16.914 1.00 81.75 104 ASN A CA 1
ATOM 860 C C . ASN A 1 104 ? -26.203 -7.237 18.055 1.00 81.75 104 ASN A C 1
ATOM 862 O O . ASN A 1 104 ? -26.036 -7.968 19.037 1.00 81.75 104 ASN A O 1
ATOM 866 N N . ARG A 1 105 ? -25.622 -6.038 17.921 1.00 81.44 105 ARG A N 1
ATOM 867 C CA . ARG A 1 105 ? -24.647 -5.448 18.854 1.00 81.44 105 ARG A CA 1
ATOM 868 C C . ARG A 1 105 ? -25.194 -5.238 20.259 1.00 81.44 105 ARG A C 1
ATOM 870 O O . ARG A 1 105 ? -24.457 -5.430 21.223 1.00 81.44 105 ARG A O 1
ATOM 877 N N . SER A 1 106 ? -26.464 -4.853 20.391 1.00 84.62 106 SER A N 1
ATOM 878 C CA . SER A 1 106 ? -27.085 -4.580 21.691 1.00 84.62 106 SER A CA 1
ATOM 879 C C . SER A 1 106 ? -27.133 -5.836 22.557 1.00 84.62 106 SER A C 1
ATOM 881 O O . SER A 1 106 ? -26.677 -5.810 23.697 1.00 84.62 106 SER A O 1
ATOM 883 N N . HIS A 1 107 ? -27.594 -6.961 22.001 1.00 84.81 107 HIS A N 1
ATOM 884 C CA . HIS A 1 107 ? -27.673 -8.231 22.722 1.00 84.81 107 HIS A CA 1
ATOM 885 C C . HIS A 1 107 ? -26.287 -8.740 23.142 1.00 84.81 107 HIS A C 1
ATOM 887 O O . HIS A 1 107 ? -26.113 -9.171 24.285 1.00 84.81 107 HIS A O 1
ATOM 893 N N . PHE A 1 108 ? -25.293 -8.623 22.258 1.00 84.62 108 PHE A N 1
ATOM 894 C CA . PHE A 1 108 ? -23.904 -8.949 22.578 1.00 84.62 108 PHE A CA 1
ATOM 895 C C . PHE A 1 108 ? -23.348 -8.049 23.676 1.00 84.62 108 PHE A C 1
ATOM 897 O O . PHE A 1 108 ? -22.857 -8.550 24.678 1.00 84.62 108 PHE A O 1
ATOM 904 N N . SER A 1 109 ? -23.499 -6.730 23.553 1.00 82.38 109 SER A N 1
ATOM 905 C CA . SER A 1 109 ? -22.949 -5.767 24.514 1.00 82.38 109 SER A CA 1
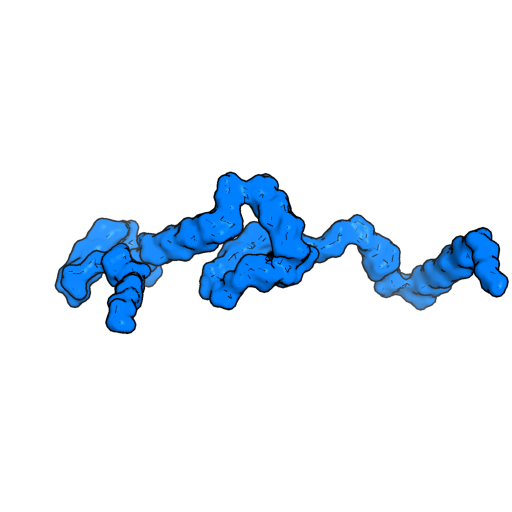ATOM 906 C C . SER A 1 109 ? -23.554 -5.931 25.909 1.00 82.38 109 SER A C 1
ATOM 908 O O . SER A 1 109 ? -22.837 -5.846 26.906 1.00 82.38 109 SER A O 1
ATOM 910 N N . THR A 1 110 ? -24.863 -6.192 26.004 1.00 85.12 110 THR A N 1
ATOM 911 C CA . THR A 1 110 ? -25.531 -6.453 27.287 1.00 85.12 110 THR A CA 1
ATOM 912 C C . THR A 1 110 ? -25.105 -7.795 27.882 1.00 85.12 110 THR A C 1
ATOM 914 O O . THR A 1 110 ? -24.863 -7.873 29.083 1.00 85.12 110 THR A O 1
ATOM 917 N N . THR A 1 111 ? -24.982 -8.845 27.066 1.00 84.00 111 THR A N 1
ATOM 918 C CA . THR A 1 111 ? -24.581 -10.186 27.531 1.00 84.00 111 THR A CA 1
ATOM 919 C C . THR A 1 111 ? -23.106 -10.236 27.930 1.00 84.00 111 THR A C 1
ATOM 921 O O . THR A 1 111 ? -22.773 -10.780 28.980 1.00 84.00 111 THR A O 1
ATOM 924 N N . PHE A 1 112 ? -22.231 -9.607 27.144 1.00 83.62 112 PHE A N 1
ATOM 925 C CA . PHE A 1 112 ? -20.801 -9.485 27.413 1.00 83.62 112 PHE A CA 1
ATOM 926 C C . PHE A 1 112 ? -20.559 -8.722 28.718 1.00 83.62 112 PHE A C 1
ATOM 928 O O . PHE A 1 112 ? -19.874 -9.230 29.599 1.00 83.62 112 PHE A O 1
ATOM 935 N N . ARG A 1 113 ? -21.232 -7.581 28.920 1.00 85.69 113 ARG A N 1
ATOM 936 C CA . ARG A 1 113 ? -21.152 -6.824 30.179 1.00 85.69 113 ARG A CA 1
ATOM 937 C C . ARG A 1 113 ? -21.686 -7.601 31.376 1.00 85.69 113 ARG A C 1
ATOM 939 O O . ARG A 1 113 ? -21.088 -7.551 32.441 1.00 85.69 113 ARG A O 1
ATOM 946 N N . LYS A 1 114 ? -22.779 -8.355 31.216 1.00 85.19 114 LYS A N 1
ATOM 947 C CA . LYS A 1 114 ? -23.290 -9.232 32.285 1.00 85.19 114 LYS A CA 1
ATOM 948 C C . LYS A 1 114 ? -22.293 -10.328 32.670 1.00 85.19 114 LYS A C 1
ATOM 950 O O . LYS A 1 114 ? -22.261 -10.716 33.830 1.00 85.19 114 LYS A O 1
ATOM 955 N N . ARG A 1 115 ? -21.514 -10.839 31.712 1.00 84.94 115 ARG A N 1
ATOM 956 C CA . ARG A 1 115 ? -20.570 -11.943 31.931 1.00 84.94 115 ARG A CA 1
ATOM 957 C C . ARG A 1 115 ? -19.190 -11.486 32.408 1.00 84.94 115 ARG A C 1
ATOM 959 O O . ARG A 1 115 ? -18.602 -12.165 33.239 1.00 84.94 115 ARG A O 1
ATOM 966 N N . TYR A 1 116 ? -18.690 -10.369 31.887 1.00 81.88 116 TYR A N 1
ATOM 967 C CA . TYR A 1 116 ? -17.317 -9.893 32.097 1.00 81.88 116 TYR A CA 1
ATOM 968 C C . TYR A 1 116 ? -17.237 -8.558 32.851 1.00 81.88 116 TYR A C 1
ATOM 970 O O . TYR A 1 116 ? -16.145 -8.068 33.108 1.00 81.88 116 TYR A O 1
ATOM 978 N N . GLY A 1 117 ? -18.369 -7.939 33.194 1.00 83.88 117 GLY A N 1
ATOM 979 C CA . GLY A 1 117 ? -18.430 -6.672 33.934 1.00 83.88 117 GLY A CA 1
ATOM 980 C C . GLY A 1 117 ? -18.113 -5.418 33.109 1.00 83.88 117 GLY A C 1
ATOM 981 O O . GLY A 1 117 ? -18.553 -4.334 33.478 1.00 83.88 117 GLY A O 1
ATOM 982 N N . VAL A 1 118 ? -17.430 -5.559 31.972 1.00 81.00 118 VAL A N 1
ATOM 983 C CA . VAL A 1 118 ? -17.028 -4.467 31.067 1.00 81.00 118 VAL A CA 1
ATOM 984 C C . VAL A 1 118 ? -17.693 -4.599 29.699 1.00 81.00 118 VAL A C 1
ATOM 986 O O . VAL A 1 118 ? -18.204 -5.661 29.345 1.00 81.00 118 VAL A O 1
ATOM 989 N N . THR A 1 119 ? -17.737 -3.527 28.911 1.00 78.81 119 THR A N 1
ATOM 990 C CA . THR A 1 119 ? -18.218 -3.583 27.524 1.00 78.81 119 THR A CA 1
ATOM 991 C C . THR A 1 119 ? -17.132 -4.080 26.563 1.00 78.81 119 THR A C 1
ATOM 993 O O . THR A 1 119 ? -15.945 -3.905 26.831 1.00 78.81 119 THR A O 1
ATOM 996 N N . PRO A 1 120 ? -17.510 -4.648 25.402 1.00 72.38 120 PRO A N 1
ATOM 997 C CA . PRO A 1 120 ? -16.540 -5.051 24.380 1.00 72.38 120 PRO A CA 1
ATOM 998 C C . PRO A 1 120 ? -15.629 -3.903 23.914 1.00 72.38 120 PRO A C 1
ATOM 1000 O O . PRO A 1 120 ? -14.452 -4.116 23.657 1.00 72.38 120 PRO A O 1
ATOM 1003 N N . ALA A 1 121 ? -16.161 -2.677 23.844 1.00 71.25 121 ALA A N 1
ATOM 1004 C CA . ALA A 1 121 ? -15.402 -1.491 23.445 1.00 71.25 121 ALA A CA 1
ATOM 1005 C C . ALA A 1 121 ? -14.374 -1.049 24.503 1.00 71.25 121 ALA A C 1
ATOM 1007 O O . ALA A 1 121 ? -13.335 -0.501 24.153 1.00 71.25 121 ALA A O 1
ATOM 1008 N N . GLU A 1 122 ? -14.659 -1.282 25.787 1.00 72.31 122 GLU A N 1
ATOM 1009 C CA . GLU A 1 122 ? -13.711 -1.037 26.881 1.00 72.31 122 GLU A CA 1
ATOM 1010 C C . GLU A 1 122 ? -12.635 -2.124 26.931 1.00 72.31 122 GLU A C 1
ATOM 1012 O O . GLU A 1 122 ? -11.473 -1.805 27.134 1.00 72.31 122 GLU A O 1
ATOM 1017 N N . ALA A 1 123 ? -12.999 -3.386 26.684 1.00 69.62 123 ALA A N 1
ATOM 1018 C CA . ALA A 1 123 ? -12.050 -4.499 26.645 1.00 69.62 123 ALA A CA 1
ATOM 1019 C C . ALA A 1 123 ? -11.088 -4.442 25.441 1.00 69.62 123 ALA A C 1
ATOM 1021 O O . ALA A 1 123 ? -9.971 -4.934 25.537 1.00 69.62 123 ALA A O 1
ATOM 1022 N N . GLY A 1 124 ? -11.515 -3.854 24.317 1.00 62.78 124 GLY A N 1
ATOM 1023 C CA . GLY A 1 124 ? -10.680 -3.657 23.124 1.00 62.78 124 GLY A CA 1
ATOM 1024 C C . GLY A 1 124 ? -9.732 -2.455 23.196 1.00 62.78 124 GLY A C 1
ATOM 1025 O O . GLY A 1 124 ? -8.933 -2.259 22.285 1.00 62.78 124 GLY A O 1
ATOM 1026 N N . ARG A 1 125 ? -9.815 -1.635 24.250 1.00 59.28 125 ARG A N 1
ATOM 1027 C CA . ARG A 1 125 ? -8.776 -0.657 24.577 1.00 59.28 125 ARG A CA 1
ATOM 1028 C C . ARG A 1 125 ? -7.795 -1.346 25.516 1.00 59.28 125 ARG A C 1
ATOM 1030 O O . ARG A 1 125 ? -8.082 -1.469 26.704 1.00 59.28 125 ARG A O 1
ATOM 1037 N N . GLU A 1 126 ? -6.656 -1.804 25.002 1.00 41.69 126 GLU A N 1
ATOM 1038 C CA . GLU A 1 126 ? -5.538 -2.111 25.896 1.00 41.69 126 GLU A CA 1
ATOM 1039 C C . GLU A 1 126 ? -5.222 -0.872 26.751 1.00 41.69 126 GLU A C 1
ATOM 1041 O O . GLU A 1 126 ? -5.371 0.261 26.274 1.00 41.69 126 GLU A O 1
ATOM 1046 N N . PRO A 1 127 ? -4.847 -1.051 28.029 1.00 43.69 127 PRO A N 1
ATOM 1047 C CA . PRO A 1 127 ? -4.507 0.073 28.879 1.00 43.69 127 PRO A CA 1
ATOM 1048 C C . PRO A 1 127 ? -3.286 0.775 28.285 1.00 43.69 127 PRO A C 1
ATOM 1050 O O . PRO A 1 127 ? -2.249 0.142 28.092 1.00 43.69 127 PRO A O 1
ATOM 1053 N N . GLU A 1 128 ? -3.396 2.085 28.031 1.00 44.06 128 GLU A N 1
ATOM 1054 C CA . GLU A 1 128 ? -2.218 2.948 27.945 1.00 44.06 128 GLU A CA 1
ATOM 1055 C C . GLU A 1 128 ? -1.345 2.604 29.151 1.00 44.06 128 GLU A C 1
ATOM 1057 O O . GLU A 1 128 ? -1.765 2.745 30.304 1.00 44.06 128 GLU A O 1
ATOM 1062 N N . SER A 1 129 ? -0.175 2.038 28.872 1.00 37.25 129 SER A N 1
ATOM 1063 C CA . SER A 1 129 ? 0.804 1.647 29.868 1.00 37.25 129 SER A CA 1
ATOM 1064 C C . SER A 1 129 ? 0.991 2.796 30.852 1.00 37.25 129 SER A C 1
ATOM 1066 O O . SER A 1 129 ? 1.480 3.863 30.479 1.00 37.25 129 SER A O 1
ATOM 1068 N N . VAL A 1 130 ? 0.605 2.571 32.107 1.00 40.44 130 VAL A N 1
ATOM 1069 C CA . VAL A 1 130 ? 1.031 3.403 33.228 1.00 40.44 130 VAL A CA 1
ATOM 1070 C C . VAL A 1 130 ? 2.548 3.268 33.298 1.00 40.44 130 VAL A C 1
ATOM 1072 O O . VAL A 1 130 ? 3.076 2.274 33.793 1.00 40.44 130 VAL A O 1
ATOM 1075 N N . SER A 1 131 ? 3.247 4.244 32.732 1.00 37.88 131 SER A N 1
ATOM 1076 C CA . SER A 1 131 ? 4.673 4.446 32.940 1.00 37.88 131 SER A CA 1
ATOM 1077 C C . SER A 1 131 ? 4.882 4.946 34.369 1.00 37.88 131 SER A C 1
ATOM 1079 O O . SER A 1 131 ? 4.424 6.041 34.708 1.00 37.88 131 SER A O 1
ATOM 1081 N N . PHE A 1 132 ? 5.533 4.120 35.191 1.00 42.00 132 PHE A N 1
ATOM 1082 C CA . PHE A 1 132 ? 6.282 4.569 36.366 1.00 42.00 132 PHE A CA 1
ATOM 1083 C C . PHE A 1 132 ? 7.618 5.173 35.931 1.00 42.00 132 PHE A C 1
ATOM 1085 O O . PHE A 1 132 ? 8.178 4.676 34.926 1.00 42.00 132 PHE A O 1
#